Protein AF-A0A353CVA5-F1 (afdb_monomer_lite)

Structure (mmCIF, N/CA/C/O backbone):
data_AF-A0A353CVA5-F1
#
_entry.id   AF-A0A353CVA5-F1
#
loop_
_atom_site.group_PDB
_atom_site.id
_atom_site.type_symbol
_atom_site.label_atom_id
_atom_site.label_alt_id
_atom_site.label_comp_id
_atom_site.label_asym_id
_atom_site.label_entity_id
_atom_site.label_seq_id
_atom_site.pdbx_PDB_ins_code
_atom_site.Cartn_x
_atom_site.Cartn_y
_atom_site.Cartn_z
_atom_site.occupancy
_atom_site.B_iso_or_equiv
_atom_site.auth_seq_id
_atom_site.auth_comp_id
_atom_site.auth_asym_id
_atom_site.auth_atom_id
_atom_site.pdbx_PDB_model_num
ATOM 1 N N . MET A 1 1 ? 17.483 -5.464 -14.410 1.00 52.03 1 MET A N 1
ATOM 2 C CA . MET A 1 1 ? 16.074 -5.545 -13.964 1.00 52.03 1 MET A CA 1
ATOM 3 C C . MET A 1 1 ? 15.772 -4.259 -13.223 1.00 52.03 1 MET A C 1
ATOM 5 O O . MET A 1 1 ? 16.426 -4.060 -12.221 1.00 52.03 1 MET A O 1
ATOM 9 N N . PHE A 1 2 ? 14.911 -3.365 -13.721 1.00 51.94 2 PHE A N 1
ATOM 10 C CA . PHE A 1 2 ? 14.716 -2.058 -13.077 1.00 51.94 2 PHE A CA 1
ATOM 11 C C . PHE A 1 2 ? 13.642 -2.109 -11.976 1.00 51.94 2 PHE A C 1
ATOM 13 O O . PHE A 1 2 ? 12.541 -2.616 -12.212 1.00 51.94 2 PHE A O 1
ATOM 20 N N . PHE A 1 3 ? 14.006 -1.608 -10.796 1.00 51.75 3 PHE A N 1
ATOM 21 C CA . PHE A 1 3 ? 13.213 -1.484 -9.575 1.00 51.75 3 PHE A CA 1
ATOM 22 C C . PHE A 1 3 ? 12.907 -0.023 -9.307 1.00 51.75 3 PHE A C 1
ATOM 24 O O . PHE A 1 3 ? 13.814 0.785 -9.436 1.00 51.75 3 PHE A O 1
ATOM 31 N N . VAL A 1 4 ? 11.691 0.286 -8.880 1.00 55.38 4 VAL A N 1
ATOM 32 C CA . VAL A 1 4 ? 11.253 1.639 -8.513 1.00 55.38 4 VAL A CA 1
ATOM 33 C C . VAL A 1 4 ? 11.047 1.699 -7.005 1.00 55.38 4 VAL A C 1
ATOM 35 O O . VAL A 1 4 ? 10.403 0.797 -6.490 1.00 55.38 4 VAL A O 1
ATOM 38 N N . LEU A 1 5 ? 11.552 2.704 -6.291 1.00 54.72 5 LEU A N 1
ATOM 39 C CA . LEU A 1 5 ? 11.313 2.877 -4.851 1.00 54.72 5 LEU A CA 1
ATOM 40 C C . LEU A 1 5 ? 10.832 4.293 -4.540 1.00 54.72 5 LEU A C 1
ATOM 42 O O . LEU A 1 5 ? 11.466 5.251 -4.969 1.00 54.72 5 LEU A O 1
ATOM 46 N N . VAL A 1 6 ? 9.728 4.418 -3.802 1.00 54.47 6 VAL A N 1
ATOM 47 C CA . VAL A 1 6 ? 9.118 5.706 -3.418 1.00 54.47 6 VAL A CA 1
ATOM 48 C C . VAL A 1 6 ? 9.427 5.994 -1.940 1.00 54.47 6 VAL A C 1
ATOM 50 O O . VAL A 1 6 ? 9.158 5.133 -1.104 1.00 54.47 6 VAL A O 1
ATOM 53 N N . CYS A 1 7 ? 9.999 7.166 -1.618 1.00 44.09 7 CYS A N 1
ATOM 54 C CA . CYS A 1 7 ? 10.490 7.529 -0.269 1.00 44.09 7 CYS A CA 1
ATOM 55 C C . CYS A 1 7 ? 9.640 8.623 0.434 1.00 44.09 7 CYS A C 1
ATOM 57 O O . CYS A 1 7 ? 9.187 9.566 -0.217 1.00 44.09 7 CYS A O 1
ATOM 59 N N . SER A 1 8 ? 9.439 8.499 1.763 1.00 45.84 8 SER A N 1
ATOM 60 C CA . SER A 1 8 ? 8.330 9.129 2.522 1.00 45.84 8 SER A CA 1
ATOM 61 C C . SER A 1 8 ? 8.452 10.637 2.762 1.00 45.84 8 SER A C 1
ATOM 63 O O . SER A 1 8 ? 7.443 11.322 2.870 1.00 45.84 8 SER A O 1
ATOM 65 N N . PHE A 1 9 ? 9.660 11.201 2.791 1.00 35.72 9 PHE A N 1
ATOM 66 C CA . PHE A 1 9 ? 9.838 12.542 3.366 1.00 35.72 9 PHE A CA 1
ATOM 67 C C . PHE A 1 9 ? 9.739 13.721 2.386 1.00 35.72 9 PHE A C 1
ATOM 69 O O . PHE A 1 9 ? 9.815 14.869 2.810 1.00 35.72 9 PHE A O 1
ATOM 76 N N . LEU A 1 10 ? 9.578 13.482 1.079 1.00 39.03 10 LEU A N 1
ATOM 77 C CA . LEU A 1 10 ? 9.606 14.575 0.093 1.00 39.03 10 LEU A CA 1
ATOM 78 C C . LEU A 1 10 ? 8.420 14.659 -0.855 1.00 39.03 10 LEU A C 1
ATOM 80 O O . LEU A 1 10 ? 8.448 15.513 -1.735 1.00 39.03 10 LEU A O 1
ATOM 84 N N . LYS A 1 11 ? 7.401 13.800 -0.751 1.00 43.75 11 LYS A N 1
ATOM 85 C CA . LYS A 1 11 ? 6.342 13.689 -1.780 1.00 43.75 11 LYS A CA 1
ATOM 86 C C . LYS A 1 11 ? 6.879 13.394 -3.204 1.00 43.75 11 LYS A C 1
ATOM 88 O O . LYS A 1 11 ? 6.085 13.371 -4.135 1.00 43.75 11 LYS A O 1
ATOM 93 N N . SER A 1 12 ? 8.197 13.205 -3.402 1.00 44.81 12 SER A N 1
ATOM 94 C CA . SER A 1 12 ? 8.827 13.563 -4.687 1.00 44.81 12 SER A CA 1
ATOM 95 C C . SER A 1 12 ? 10.061 12.783 -5.132 1.00 44.81 12 SER A C 1
ATOM 97 O O . SER A 1 12 ? 10.624 13.177 -6.142 1.00 44.81 12 SER A O 1
ATOM 99 N N . ILE A 1 13 ? 10.524 11.729 -4.448 1.00 48.34 13 ILE A N 1
ATOM 100 C CA . ILE A 1 13 ? 11.716 10.996 -4.920 1.00 48.34 13 ILE A CA 1
ATOM 101 C C . ILE A 1 13 ? 11.381 9.549 -5.225 1.00 48.34 13 ILE A C 1
ATOM 103 O O . ILE A 1 13 ? 10.945 8.790 -4.355 1.00 48.34 13 ILE A O 1
ATOM 107 N N . ILE A 1 14 ? 11.648 9.193 -6.479 1.00 57.41 14 ILE A N 1
ATOM 108 C CA . ILE A 1 14 ? 11.511 7.848 -7.002 1.00 57.41 14 ILE A CA 1
ATOM 109 C C . ILE A 1 14 ? 12.860 7.360 -7.491 1.00 57.41 14 ILE A C 1
ATOM 111 O O . ILE A 1 14 ? 13.502 8.007 -8.320 1.00 57.41 14 ILE A O 1
ATOM 115 N N . ILE A 1 15 ? 13.270 6.208 -6.976 1.00 59.59 15 ILE A N 1
ATOM 116 C CA . ILE A 1 15 ? 14.558 5.592 -7.273 1.00 59.59 15 ILE A CA 1
ATOM 117 C C . ILE A 1 15 ? 14.363 4.458 -8.259 1.00 59.59 15 ILE A C 1
ATOM 119 O O . ILE A 1 15 ? 13.734 3.464 -7.919 1.00 59.59 15 ILE A O 1
ATOM 123 N N . PHE A 1 16 ? 14.968 4.561 -9.432 1.00 61.88 16 PHE A N 1
ATOM 124 C CA . PHE A 1 16 ? 15.019 3.494 -10.422 1.00 61.88 16 PHE A CA 1
ATOM 125 C C . PHE A 1 16 ? 16.368 2.801 -10.332 1.00 61.88 16 PHE A C 1
ATOM 127 O O . PHE A 1 16 ? 17.355 3.458 -10.595 1.00 61.88 16 PHE A O 1
ATOM 134 N N . SER A 1 17 ? 16.465 1.513 -10.009 1.00 61.91 17 SER A N 1
ATOM 135 C CA . SER A 1 17 ? 17.758 0.803 -9.962 1.00 61.91 17 SER A CA 1
ATOM 136 C C . SER A 1 17 ? 17.730 -0.518 -10.706 1.00 61.91 17 SER A C 1
ATOM 138 O O . SER A 1 17 ? 16.726 -1.218 -10.665 1.00 61.91 17 SER A O 1
ATOM 140 N N . LYS A 1 18 ? 18.855 -0.947 -11.292 1.00 64.75 18 LYS A N 1
ATOM 141 C CA . LYS A 1 18 ? 19.017 -2.333 -11.772 1.00 64.75 18 LYS A CA 1
ATOM 142 C C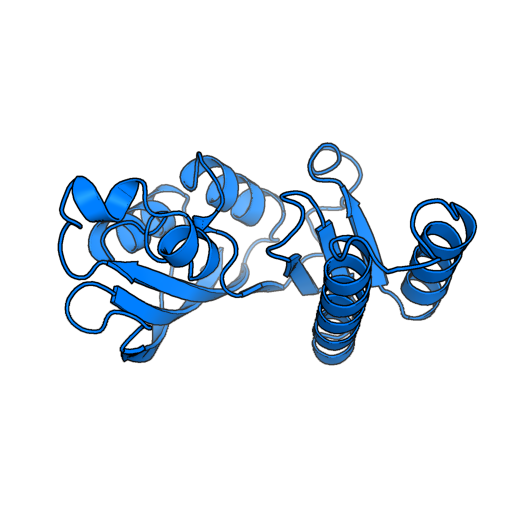 . LYS A 1 18 ? 19.076 -3.385 -10.641 1.00 64.75 18 LYS A C 1
ATOM 144 O O . LYS A 1 18 ? 18.998 -4.581 -10.936 1.00 64.75 18 LYS A O 1
ATOM 149 N N . SER A 1 19 ? 19.210 -2.958 -9.380 1.00 70.44 19 SER A N 1
ATOM 150 C CA . SER A 1 19 ? 19.320 -3.802 -8.182 1.00 70.44 19 SER A CA 1
ATOM 151 C C . SER A 1 19 ? 18.444 -3.273 -7.042 1.00 70.44 19 SER A C 1
ATOM 153 O O . SER A 1 19 ? 18.613 -2.141 -6.597 1.00 70.44 19 SER A O 1
ATOM 155 N N . ALA A 1 20 ? 17.551 -4.109 -6.502 1.00 64.44 20 ALA A N 1
ATOM 156 C CA . ALA A 1 20 ? 16.707 -3.738 -5.361 1.00 64.44 20 ALA A CA 1
ATOM 157 C C . ALA A 1 20 ? 17.526 -3.358 -4.123 1.00 64.44 20 ALA A C 1
ATOM 159 O O . ALA A 1 20 ? 17.180 -2.411 -3.425 1.00 64.44 20 ALA A O 1
ATOM 160 N N . LYS A 1 21 ? 18.634 -4.073 -3.870 1.00 67.12 21 LYS A N 1
ATOM 161 C CA . LYS A 1 21 ? 19.520 -3.803 -2.728 1.00 67.12 21 LYS A CA 1
ATOM 162 C C . LYS A 1 21 ? 20.111 -2.396 -2.811 1.00 67.12 21 LYS A C 1
ATOM 164 O O . LYS A 1 21 ? 20.123 -1.685 -1.813 1.00 67.12 21 LYS A O 1
ATOM 169 N N . LEU A 1 22 ? 20.538 -1.986 -4.009 1.00 67.06 22 LEU A N 1
ATOM 170 C CA . LEU A 1 22 ? 21.025 -0.629 -4.244 1.00 67.06 22 LEU A CA 1
ATOM 171 C C . LEU A 1 22 ? 19.883 0.379 -4.103 1.00 67.06 22 LEU A C 1
ATOM 173 O O . LEU A 1 22 ? 20.044 1.330 -3.354 1.00 67.06 22 LEU A O 1
ATOM 177 N N . ALA A 1 23 ? 18.714 0.152 -4.716 1.00 65.19 23 ALA A N 1
ATOM 178 C CA . ALA A 1 23 ? 17.570 1.062 -4.570 1.00 65.19 23 ALA A CA 1
ATOM 179 C C . ALA A 1 23 ? 17.218 1.341 -3.098 1.00 65.19 23 ALA A C 1
ATOM 181 O O . ALA A 1 23 ? 17.040 2.497 -2.722 1.00 65.19 23 ALA A O 1
ATOM 182 N N . ILE A 1 24 ? 17.169 0.297 -2.264 1.00 66.25 24 ILE A N 1
ATOM 183 C CA . ILE A 1 24 ? 16.869 0.406 -0.831 1.00 66.25 24 ILE A CA 1
ATOM 184 C C . ILE A 1 24 ? 17.967 1.174 -0.096 1.00 66.25 24 ILE A C 1
ATOM 186 O O . ILE A 1 24 ? 17.660 2.125 0.617 1.00 66.25 24 ILE A O 1
ATOM 190 N N . LEU A 1 25 ? 19.237 0.804 -0.294 1.00 68.25 25 LEU A N 1
ATOM 191 C CA . LEU A 1 25 ? 20.370 1.488 0.334 1.00 68.25 25 LEU A CA 1
ATOM 192 C C . LEU A 1 25 ? 20.361 2.984 0.001 1.00 68.25 25 LEU A C 1
ATOM 194 O O . LEU A 1 25 ? 20.462 3.824 0.887 1.00 68.25 25 LEU A O 1
ATOM 198 N N . TYR A 1 26 ? 20.169 3.313 -1.272 1.00 65.56 26 TYR A N 1
ATOM 199 C CA . TYR A 1 26 ? 20.115 4.683 -1.758 1.00 65.56 26 TYR A CA 1
ATOM 200 C C . TYR A 1 26 ? 18.874 5.444 -1.251 1.00 65.56 26 TYR A C 1
ATOM 202 O O . TYR A 1 26 ? 18.986 6.630 -0.952 1.00 65.56 26 TYR A O 1
ATOM 210 N N . SER A 1 27 ? 17.727 4.779 -1.054 1.00 64.31 27 SER A N 1
ATOM 211 C CA . SER A 1 27 ? 16.567 5.359 -0.347 1.00 64.31 27 SER A CA 1
ATOM 212 C C . SER A 1 27 ? 16.863 5.682 1.105 1.00 64.31 27 SER A C 1
ATOM 214 O O . SER A 1 27 ? 16.516 6.765 1.562 1.00 64.31 27 SER A O 1
ATOM 216 N N . ILE A 1 28 ? 17.523 4.772 1.823 1.00 65.81 28 ILE A N 1
ATOM 217 C CA . ILE A 1 28 ? 17.899 4.980 3.224 1.00 65.81 28 ILE A CA 1
ATOM 218 C C . ILE A 1 28 ? 18.909 6.121 3.332 1.00 65.81 28 ILE A C 1
ATOM 220 O O . ILE A 1 28 ? 18.764 6.978 4.196 1.00 65.81 28 ILE A O 1
ATOM 224 N N . ILE A 1 29 ? 19.899 6.180 2.437 1.00 66.31 29 ILE A N 1
ATOM 225 C CA . ILE A 1 29 ? 20.884 7.266 2.407 1.00 66.31 29 ILE A CA 1
ATOM 226 C C . ILE A 1 29 ? 20.203 8.613 2.141 1.00 66.31 29 ILE A C 1
ATOM 228 O O . ILE A 1 29 ? 20.510 9.589 2.822 1.00 66.31 29 ILE A O 1
ATOM 232 N N . ILE A 1 30 ? 19.255 8.674 1.199 1.00 61.78 30 ILE A N 1
ATOM 233 C CA . ILE A 1 30 ? 18.467 9.888 0.960 1.00 61.78 30 ILE A CA 1
ATOM 234 C C . ILE A 1 30 ? 17.629 10.249 2.180 1.00 61.78 30 ILE A C 1
ATOM 236 O O . ILE A 1 30 ? 17.608 11.412 2.569 1.00 61.78 30 ILE A O 1
ATOM 240 N N . TRP A 1 31 ? 16.961 9.278 2.797 1.00 60.75 31 TRP A N 1
ATOM 241 C CA . TRP A 1 31 ? 16.183 9.513 4.005 1.00 60.75 31 TRP A CA 1
ATOM 242 C C . TRP A 1 31 ? 17.063 10.074 5.126 1.00 60.75 31 TRP A C 1
ATOM 244 O O . TRP A 1 31 ? 16.753 11.141 5.640 1.00 60.75 31 TRP A O 1
ATOM 254 N N . LEU A 1 32 ? 18.206 9.447 5.421 1.00 59.09 32 LEU A N 1
ATOM 255 C CA . LEU A 1 32 ? 19.181 9.939 6.400 1.00 59.09 32 LEU A CA 1
ATOM 256 C C . LEU A 1 32 ? 19.652 11.355 6.056 1.00 59.09 32 LEU A C 1
ATOM 258 O O . LEU A 1 32 ? 19.625 12.236 6.910 1.00 59.09 32 LEU A O 1
ATOM 262 N N . TYR A 1 33 ? 20.016 11.609 4.799 1.00 60.19 33 TYR A N 1
ATOM 263 C CA . TYR A 1 33 ? 20.435 12.933 4.346 1.00 60.19 33 TYR A CA 1
ATOM 264 C C . TYR A 1 33 ? 19.338 13.990 4.558 1.00 60.19 33 TYR A C 1
ATOM 266 O O . TYR A 1 33 ? 19.599 15.073 5.081 1.00 60.19 33 TYR A O 1
ATOM 274 N N . LEU A 1 34 ? 18.090 13.685 4.212 1.00 52.78 34 LEU A N 1
ATOM 275 C CA . LEU A 1 34 ? 16.972 14.620 4.341 1.00 52.78 34 LEU A CA 1
ATOM 276 C C . LEU A 1 34 ? 16.536 14.825 5.791 1.00 52.78 34 LEU A C 1
ATOM 278 O O . LEU A 1 34 ? 16.277 15.963 6.179 1.00 52.78 34 LEU A O 1
ATOM 282 N N . VAL A 1 35 ? 16.524 13.765 6.601 1.00 48.75 35 VAL A N 1
ATOM 283 C CA . VAL A 1 35 ? 16.301 13.841 8.051 1.00 48.75 35 VAL A CA 1
ATOM 284 C C . VAL A 1 35 ? 17.362 14.733 8.687 1.00 48.75 35 VAL A C 1
ATOM 286 O O . VAL A 1 35 ? 17.022 15.626 9.461 1.00 48.75 35 VAL A O 1
ATOM 289 N N . THR A 1 36 ? 18.632 14.591 8.287 1.00 51.38 36 THR A N 1
ATOM 290 C CA . THR A 1 36 ? 19.680 15.505 8.757 1.00 51.38 36 THR A CA 1
ATOM 291 C C . THR A 1 36 ? 19.461 16.935 8.268 1.00 51.38 36 THR A C 1
ATOM 293 O O . THR A 1 36 ? 19.740 17.858 9.013 1.00 51.38 36 THR A O 1
ATOM 296 N N . LYS A 1 37 ? 18.885 17.169 7.082 1.00 46.06 37 LYS A N 1
ATOM 297 C CA . LYS A 1 37 ? 18.584 18.525 6.582 1.00 46.06 37 LYS A CA 1
ATOM 298 C C . LYS A 1 37 ? 17.390 19.193 7.289 1.00 46.06 37 LYS A C 1
ATOM 300 O O . LYS A 1 37 ? 17.337 20.423 7.349 1.00 46.06 37 LYS A O 1
ATOM 305 N N . SER A 1 38 ? 16.448 18.402 7.810 1.00 39.25 38 SER A N 1
ATOM 306 C CA . SER A 1 38 ? 15.271 18.876 8.554 1.00 39.25 38 SER A CA 1
ATOM 307 C C . SER A 1 38 ? 15.602 19.338 9.977 1.00 39.25 38 SER A C 1
ATOM 309 O O . SER A 1 38 ? 14.805 20.059 10.575 1.00 39.25 38 SER A O 1
ATOM 311 N N . SER A 1 39 ? 16.763 18.968 10.531 1.00 40.19 39 SER A N 1
ATOM 312 C CA . SER A 1 39 ? 17.201 19.493 11.822 1.00 40.19 39 SER A CA 1
ATOM 313 C C . SER A 1 39 ? 17.746 20.918 11.664 1.00 40.19 39 SER A C 1
ATOM 315 O O . SER A 1 39 ? 18.501 21.244 10.742 1.00 40.19 39 SER A O 1
ATOM 317 N N . ASN A 1 40 ? 17.366 21.814 12.578 1.00 47.56 40 ASN A N 1
ATOM 318 C CA . ASN A 1 40 ? 17.823 23.208 12.559 1.00 47.56 40 ASN A CA 1
ATOM 319 C C . ASN A 1 40 ? 19.322 23.381 12.855 1.00 47.56 40 ASN A C 1
ATOM 321 O O . ASN A 1 40 ? 19.830 24.493 12.762 1.00 47.56 40 ASN A O 1
ATOM 325 N N . THR A 1 41 ? 20.033 22.291 13.136 1.00 43.56 41 THR A N 1
ATOM 326 C CA . THR A 1 41 ? 21.452 22.257 13.503 1.00 43.56 41 THR A CA 1
ATOM 327 C C . THR A 1 41 ? 22.371 21.743 12.389 1.00 43.56 41 THR A C 1
ATOM 329 O O . THR A 1 41 ? 23.577 21.637 12.600 1.00 43.56 41 THR A O 1
ATOM 332 N N . CYS A 1 42 ? 21.854 21.419 11.196 1.00 37.66 42 CYS A N 1
ATOM 333 C CA . CYS A 1 42 ? 22.676 20.816 10.146 1.00 37.66 42 CYS A CA 1
ATOM 334 C C . CYS A 1 42 ? 23.406 21.858 9.269 1.00 37.66 42 CYS A C 1
ATOM 336 O O . CYS A 1 42 ? 22.751 22.645 8.577 1.00 37.66 42 CYS A O 1
ATOM 338 N N . PRO A 1 43 ? 24.753 21.827 9.192 1.00 42.22 43 PRO A N 1
ATOM 339 C CA . PRO A 1 43 ? 25.549 22.797 8.430 1.00 42.22 43 PRO A CA 1
ATOM 340 C C . PRO A 1 43 ? 25.446 22.630 6.899 1.00 42.22 43 PRO A C 1
ATOM 342 O O . PRO A 1 43 ? 26.054 23.386 6.146 1.00 42.22 43 PRO A O 1
ATOM 345 N N . PHE A 1 44 ? 24.671 21.656 6.407 1.00 43.09 44 PHE A N 1
ATOM 346 C CA . PHE A 1 44 ? 24.568 21.300 4.985 1.00 43.09 44 PHE A CA 1
ATOM 347 C C . PHE A 1 44 ? 23.330 21.867 4.266 1.00 43.09 44 PHE A C 1
ATOM 349 O O . PHE A 1 44 ? 23.022 21.447 3.147 1.00 43.09 44 PHE A O 1
ATOM 356 N N . LYS A 1 45 ? 22.610 22.827 4.869 1.00 39.38 45 LYS A N 1
ATOM 357 C CA . LYS A 1 45 ? 21.298 23.297 4.380 1.00 39.38 45 LYS A CA 1
ATOM 358 C C . LYS A 1 45 ? 21.271 23.840 2.935 1.00 39.38 45 LYS A C 1
ATOM 360 O O . LYS A 1 45 ? 20.191 23.843 2.347 1.00 39.38 45 LYS A O 1
ATOM 365 N N . THR A 1 46 ? 22.393 24.201 2.302 1.00 41.59 46 THR A N 1
ATOM 366 C CA . THR A 1 46 ? 22.375 24.906 0.997 1.00 41.59 46 THR A CA 1
ATOM 367 C C . THR A 1 46 ? 23.481 24.541 -0.011 1.00 41.59 46 THR A C 1
ATOM 369 O O . THR A 1 46 ? 23.873 25.387 -0.809 1.00 41.59 46 THR A O 1
ATOM 372 N N . ARG A 1 47 ? 23.989 23.297 -0.068 1.00 40.44 47 ARG A N 1
ATOM 373 C CA . ARG A 1 47 ? 24.969 22.924 -1.120 1.00 40.44 47 ARG A CA 1
ATOM 374 C C . ARG A 1 47 ? 24.343 22.166 -2.311 1.00 40.44 47 ARG A C 1
ATOM 376 O O . ARG A 1 47 ? 24.091 20.967 -2.180 1.00 40.44 47 ARG A O 1
ATOM 383 N N . PRO A 1 48 ? 24.157 22.799 -3.494 1.00 47.75 48 PRO A N 1
ATOM 384 C CA . PRO A 1 48 ? 23.675 22.125 -4.713 1.00 47.75 48 PRO A CA 1
ATOM 385 C C . PRO A 1 48 ? 24.609 21.002 -5.201 1.00 47.75 48 PRO A C 1
ATOM 387 O O . PRO A 1 48 ? 24.181 20.093 -5.910 1.00 47.75 48 PRO A O 1
ATOM 390 N N . THR A 1 49 ? 25.870 21.004 -4.762 1.00 46.75 49 THR A N 1
ATOM 391 C CA . THR A 1 49 ? 26.880 19.994 -5.106 1.00 46.75 49 THR A CA 1
ATOM 392 C C . THR A 1 49 ? 26.571 18.597 -4.566 1.00 46.75 49 THR A C 1
ATOM 394 O O . THR A 1 49 ? 26.930 17.614 -5.206 1.00 46.75 49 THR A O 1
ATOM 397 N N . PHE A 1 50 ? 25.860 18.471 -3.441 1.00 49.47 50 PHE A N 1
ATOM 398 C CA . PHE A 1 50 ? 25.541 17.160 -2.856 1.00 49.47 50 PHE A CA 1
ATOM 399 C C . PHE A 1 50 ? 24.453 16.424 -3.653 1.00 49.47 50 PHE A C 1
ATOM 401 O O . PHE A 1 50 ? 24.534 15.217 -3.862 1.00 49.47 50 PHE A O 1
ATOM 408 N N . HIS A 1 51 ? 23.468 17.165 -4.170 1.00 51.78 51 HIS A N 1
ATOM 409 C CA . HIS A 1 51 ? 22.410 16.617 -5.022 1.00 51.78 51 HIS A CA 1
ATOM 410 C C . HIS A 1 51 ? 22.962 16.157 -6.380 1.00 51.78 51 HIS A C 1
ATOM 412 O O . HIS A 1 51 ? 22.564 15.111 -6.890 1.00 51.78 51 HIS A O 1
ATOM 418 N N . LEU A 1 52 ? 23.913 16.913 -6.941 1.00 56.62 52 LEU A N 1
ATOM 419 C CA . LEU A 1 52 ? 24.650 16.543 -8.152 1.00 56.62 52 LEU A CA 1
ATOM 420 C C . LEU A 1 52 ? 25.535 15.314 -7.923 1.00 56.62 52 LEU A C 1
ATOM 422 O O . LEU A 1 52 ? 25.513 14.402 -8.743 1.00 56.62 52 LEU A O 1
ATOM 426 N N . LEU A 1 53 ? 26.243 15.243 -6.792 1.00 57.34 53 LEU A N 1
ATOM 427 C CA . LEU A 1 53 ? 27.063 14.087 -6.434 1.00 57.34 53 LEU A CA 1
ATOM 428 C C . LEU A 1 53 ? 26.213 12.819 -6.278 1.00 57.34 53 LEU A C 1
ATOM 430 O O . LEU A 1 53 ? 26.570 11.783 -6.825 1.00 57.34 53 LEU A O 1
ATOM 434 N N . PHE A 1 54 ? 25.063 12.889 -5.604 1.00 59.22 54 PHE A N 1
ATOM 435 C CA . PHE A 1 54 ? 24.154 11.745 -5.478 1.00 59.22 54 PHE A CA 1
ATOM 436 C C . PHE A 1 54 ? 23.495 11.345 -6.792 1.00 59.22 54 PHE A C 1
ATOM 438 O O . PHE A 1 54 ? 23.340 10.154 -7.066 1.00 59.22 54 PHE A O 1
ATOM 445 N N . HIS A 1 55 ? 23.129 12.323 -7.616 1.00 61.72 55 HIS A N 1
ATOM 446 C CA . HIS A 1 55 ? 22.629 12.049 -8.953 1.00 61.72 55 HIS A CA 1
ATOM 447 C C . HIS A 1 55 ? 23.696 11.325 -9.782 1.00 61.72 55 HIS A C 1
ATOM 449 O O . HIS A 1 55 ? 23.406 10.300 -10.394 1.00 61.72 55 HIS A O 1
ATOM 455 N N . HIS A 1 56 ? 24.946 11.788 -9.720 1.00 60.94 56 HIS A N 1
ATOM 456 C CA . HIS A 1 56 ? 26.053 11.222 -10.478 1.00 60.94 56 HIS A CA 1
ATOM 457 C C . HIS A 1 56 ? 26.486 9.840 -9.960 1.00 60.94 56 HIS A C 1
ATOM 459 O O . HIS A 1 56 ? 26.604 8.907 -10.751 1.00 60.94 56 HIS A O 1
ATOM 465 N N . LEU A 1 57 ? 26.642 9.672 -8.642 1.00 62.78 57 LEU A N 1
ATOM 466 C CA . LEU A 1 57 ? 26.934 8.386 -7.996 1.00 62.78 57 LEU A CA 1
ATOM 467 C C . LEU A 1 57 ? 25.800 7.381 -8.201 1.00 62.78 57 LEU A C 1
ATOM 469 O O . LEU A 1 57 ? 26.054 6.203 -8.437 1.00 62.78 57 LEU A O 1
ATOM 473 N N . GLY A 1 58 ? 24.552 7.850 -8.143 1.00 63.69 58 GLY A N 1
ATOM 474 C CA . GLY A 1 58 ? 23.391 7.045 -8.482 1.00 63.69 58 GLY A CA 1
ATOM 475 C C . GLY A 1 58 ? 23.478 6.552 -9.922 1.00 63.69 58 GLY A C 1
ATOM 476 O O . GLY A 1 58 ? 23.435 5.346 -10.143 1.00 63.69 58 GLY A O 1
ATOM 477 N N . GLN A 1 59 ? 23.695 7.444 -10.893 1.00 64.69 59 GLN A N 1
ATOM 478 C CA . GLN A 1 59 ? 23.804 7.059 -12.304 1.00 64.69 59 GLN A CA 1
ATOM 479 C C . GLN A 1 59 ? 24.915 6.027 -12.544 1.00 64.69 59 GLN A C 1
ATOM 481 O O . GLN A 1 59 ? 24.684 5.046 -13.252 1.00 64.69 59 GLN A O 1
ATOM 486 N N . LEU A 1 60 ? 26.076 6.189 -11.897 1.00 62.53 60 LEU A N 1
ATOM 487 C CA . LEU A 1 60 ? 27.179 5.220 -11.947 1.00 62.53 60 LEU A CA 1
ATOM 488 C C . LEU A 1 60 ? 26.784 3.851 -11.366 1.00 62.53 60 LEU A C 1
ATOM 490 O O . LEU A 1 60 ? 27.174 2.815 -11.899 1.00 62.53 60 LEU A O 1
ATOM 494 N N . ALA A 1 61 ? 25.948 3.830 -10.327 1.00 61.53 61 ALA A N 1
ATOM 495 C CA . ALA A 1 61 ? 25.381 2.613 -9.742 1.00 61.53 61 ALA A CA 1
ATOM 496 C C . ALA A 1 61 ? 24.165 2.056 -10.521 1.00 61.53 61 ALA A C 1
ATOM 498 O O . ALA A 1 61 ? 23.502 1.118 -10.064 1.00 61.53 61 ALA A O 1
ATOM 499 N N . GLY A 1 62 ? 23.834 2.626 -11.687 1.00 64.38 62 GLY A N 1
ATOM 500 C CA . GLY A 1 62 ? 22.637 2.274 -12.453 1.00 64.38 62 GLY A CA 1
ATOM 501 C C . GLY A 1 62 ? 21.339 2.644 -11.732 1.00 64.38 62 GLY A C 1
ATOM 502 O O . GLY A 1 62 ? 20.335 1.941 -11.888 1.00 64.38 62 GLY A O 1
ATOM 503 N N . VAL A 1 63 ? 21.399 3.696 -10.912 1.00 62.97 63 VAL A N 1
ATOM 504 C CA . VAL A 1 63 ? 20.310 4.306 -10.155 1.00 62.97 63 VAL A CA 1
ATOM 505 C C . VAL A 1 63 ? 19.935 5.660 -10.774 1.00 62.97 63 VAL A C 1
ATOM 507 O O . VAL A 1 63 ? 20.769 6.553 -10.881 1.00 62.97 63 VAL A O 1
ATOM 510 N N . SER A 1 64 ? 18.680 5.848 -11.163 1.00 63.78 64 SER A N 1
ATOM 511 C CA . SER A 1 64 ? 18.164 7.126 -11.668 1.00 63.78 64 SER A CA 1
ATOM 512 C C . SER A 1 64 ? 17.094 7.676 -10.738 1.00 63.78 64 SER A C 1
ATOM 514 O O . SER A 1 64 ? 16.339 6.918 -10.131 1.00 63.78 64 SER A O 1
ATOM 516 N N . TRP A 1 65 ? 17.034 9.000 -10.633 1.00 62.19 65 TRP A N 1
ATOM 517 C CA . TRP A 1 65 ? 16.191 9.707 -9.675 1.00 62.19 65 TRP A CA 1
ATOM 518 C C . TRP A 1 65 ? 15.246 10.637 -10.418 1.00 62.19 65 TRP A C 1
ATOM 520 O O . TRP A 1 65 ? 15.697 11.405 -11.266 1.00 62.19 65 TRP A O 1
ATOM 530 N N . PHE A 1 66 ? 13.963 10.605 -10.075 1.00 59.91 66 PHE A N 1
ATOM 531 C CA . PHE A 1 66 ? 12.971 11.504 -10.662 1.00 59.91 66 PHE A CA 1
ATOM 532 C C . PHE A 1 66 ? 12.203 12.245 -9.569 1.00 59.91 66 PHE A C 1
ATOM 534 O O . PHE A 1 66 ? 11.858 11.658 -8.541 1.00 59.91 66 PHE A O 1
ATOM 541 N N . GLY A 1 67 ? 11.972 13.538 -9.819 1.00 52.62 67 GLY A N 1
ATOM 542 C CA . GLY A 1 67 ? 11.078 14.397 -9.042 1.00 52.62 67 GLY A CA 1
ATOM 543 C C . GLY A 1 67 ? 9.604 14.035 -9.267 1.00 52.62 67 GLY A C 1
ATOM 544 O O . GLY A 1 67 ? 9.263 13.536 -10.339 1.00 52.62 67 GLY A O 1
ATOM 545 N N . SER A 1 68 ? 8.723 14.341 -8.307 1.00 49.75 68 SER A N 1
ATOM 546 C CA . SER A 1 68 ? 7.258 14.137 -8.399 1.00 49.75 68 SER A CA 1
ATOM 547 C C . SER A 1 68 ? 6.631 14.737 -9.655 1.00 49.75 68 SER A C 1
ATOM 549 O O . SER A 1 68 ? 5.730 14.137 -10.232 1.00 49.75 68 SER A O 1
ATOM 551 N N . GLU A 1 69 ? 7.118 15.895 -10.097 1.00 45.25 69 GLU A N 1
ATOM 552 C CA . GLU A 1 69 ? 6.591 16.612 -11.266 1.00 45.25 69 GLU A CA 1
ATOM 553 C C . GLU A 1 69 ? 7.059 16.021 -12.602 1.00 45.25 69 GLU A C 1
ATOM 555 O O . GLU A 1 69 ? 6.495 16.319 -13.649 1.00 45.25 69 GLU A O 1
ATOM 560 N N . ARG A 1 70 ? 8.072 15.145 -12.579 1.00 49.72 70 ARG A N 1
ATOM 561 C CA . ARG A 1 70 ? 8.695 14.560 -13.774 1.00 49.72 70 ARG A CA 1
ATOM 562 C C . ARG A 1 70 ? 8.311 13.098 -14.001 1.00 49.72 70 ARG A C 1
ATOM 564 O O . ARG A 1 70 ? 9.008 12.365 -14.694 1.00 49.72 70 ARG A O 1
ATOM 571 N N . PHE A 1 71 ? 7.190 12.673 -13.424 1.00 50.03 71 PHE A N 1
ATOM 572 C CA . PHE A 1 71 ? 6.634 11.333 -13.621 1.00 50.03 71 PHE A CA 1
ATOM 573 C C . PHE A 1 71 ? 6.233 11.053 -15.080 1.00 50.03 71 PHE A C 1
ATOM 575 O O . PHE A 1 71 ? 6.042 9.892 -15.439 1.00 50.03 71 PHE A O 1
ATOM 582 N N . SER A 1 72 ? 6.059 12.090 -15.904 1.00 49.22 72 SER A N 1
ATOM 583 C CA . SER A 1 72 ? 5.221 11.997 -17.099 1.00 49.22 72 SER A CA 1
ATOM 584 C C . SER A 1 72 ? 5.900 11.361 -18.317 1.00 49.22 72 SER A C 1
ATOM 586 O O . SER A 1 72 ? 5.385 10.343 -18.778 1.00 49.22 72 SER A O 1
ATOM 588 N N . ASP A 1 73 ? 7.051 11.840 -18.809 1.00 52.81 73 ASP A N 1
ATOM 589 C CA . ASP A 1 73 ? 7.322 11.640 -20.252 1.00 52.81 73 ASP A CA 1
ATOM 590 C C . ASP A 1 73 ? 8.629 10.904 -20.622 1.00 52.81 73 ASP A C 1
ATOM 592 O O . ASP A 1 73 ? 8.672 10.235 -21.652 1.00 52.81 73 ASP A O 1
ATOM 596 N N . ASP A 1 74 ? 9.665 10.910 -19.772 1.00 53.69 74 ASP A N 1
ATOM 597 C CA . ASP A 1 74 ? 11.000 10.387 -20.152 1.00 53.69 74 ASP A CA 1
ATOM 598 C C . ASP A 1 74 ? 11.242 8.905 -19.802 1.00 53.69 74 ASP A C 1
ATOM 600 O O . ASP A 1 74 ? 12.293 8.328 -20.098 1.00 53.69 74 ASP A O 1
ATOM 604 N N . ILE A 1 75 ? 10.294 8.258 -19.123 1.00 60.28 75 ILE A N 1
ATOM 605 C CA . ILE A 1 75 ? 10.460 6.878 -18.661 1.00 60.28 75 ILE A CA 1
ATOM 606 C C . ILE A 1 75 ? 9.956 5.923 -19.740 1.00 60.28 75 ILE A C 1
ATOM 608 O O . ILE A 1 75 ? 8.757 5.827 -19.987 1.00 60.28 75 ILE A O 1
ATOM 612 N N . HIS A 1 76 ? 10.854 5.127 -20.327 1.00 61.81 76 HIS A N 1
ATOM 613 C CA . HIS A 1 76 ? 10.461 4.012 -21.192 1.00 61.81 76 HIS A CA 1
ATOM 614 C C . HIS A 1 76 ? 9.666 2.959 -20.390 1.00 61.81 76 HIS A C 1
ATOM 616 O O . HIS A 1 76 ? 10.234 2.043 -19.787 1.00 61.81 76 HIS A O 1
ATOM 622 N N . ILE A 1 77 ? 8.333 3.087 -20.421 1.00 58.97 77 ILE A N 1
ATOM 623 C CA . ILE A 1 77 ? 7.305 2.294 -19.711 1.00 58.97 77 ILE A CA 1
ATOM 624 C C . ILE A 1 77 ? 7.523 0.768 -19.824 1.00 58.97 77 ILE A C 1
ATOM 626 O O . ILE A 1 77 ? 7.140 -0.005 -18.948 1.00 58.97 77 ILE A O 1
ATOM 630 N N . LEU A 1 78 ? 8.207 0.299 -20.870 1.00 62.47 78 LEU A N 1
ATOM 631 C CA . LEU A 1 78 ? 8.463 -1.125 -21.111 1.00 62.47 78 LEU A CA 1
ATOM 632 C C . LEU A 1 78 ? 9.557 -1.746 -20.217 1.00 62.47 78 LEU A C 1
ATOM 634 O O . LEU A 1 78 ? 9.681 -2.975 -20.163 1.00 62.47 78 LEU A O 1
ATOM 638 N N . LEU A 1 79 ? 10.354 -0.947 -19.498 1.00 71.75 79 LEU A N 1
ATOM 639 C CA . LEU A 1 79 ? 11.525 -1.452 -18.763 1.00 71.75 79 LEU A CA 1
ATOM 640 C C . LEU A 1 79 ? 11.265 -1.779 -17.287 1.00 71.75 79 LEU A C 1
ATOM 642 O O . LEU A 1 79 ? 12.027 -2.551 -16.686 1.00 71.75 79 LEU A O 1
ATOM 646 N N . ILE A 1 80 ? 10.204 -1.233 -16.693 1.00 78.62 80 ILE A N 1
ATOM 647 C CA . ILE A 1 80 ? 9.980 -1.340 -15.249 1.00 78.62 80 ILE A CA 1
ATOM 648 C C . ILE A 1 80 ? 9.298 -2.662 -14.929 1.00 78.62 80 ILE A C 1
ATOM 650 O O . ILE A 1 80 ? 8.139 -2.890 -15.270 1.00 78.62 80 ILE A O 1
ATOM 654 N N . LYS A 1 81 ? 10.035 -3.550 -14.254 1.00 82.94 81 LYS A N 1
ATOM 655 C CA . LYS A 1 81 ? 9.533 -4.878 -13.877 1.00 82.94 81 LYS A CA 1
ATOM 656 C C . LYS A 1 81 ? 8.914 -4.887 -12.488 1.00 82.94 81 LYS A C 1
ATOM 658 O O . LYS A 1 81 ? 8.002 -5.675 -12.254 1.00 82.94 81 LYS A O 1
ATOM 663 N N . VAL A 1 82 ? 9.450 -4.080 -11.574 1.00 84.88 82 VAL A N 1
ATOM 664 C CA . VAL A 1 82 ? 9.047 -4.082 -10.170 1.00 84.88 82 VAL A CA 1
ATOM 665 C C . VAL A 1 82 ? 8.990 -2.656 -9.638 1.00 84.88 82 VAL A C 1
ATOM 667 O O . VAL A 1 82 ? 9.937 -1.892 -9.813 1.00 84.88 82 VAL A O 1
ATOM 670 N N . VAL A 1 83 ? 7.908 -2.324 -8.944 1.00 83.9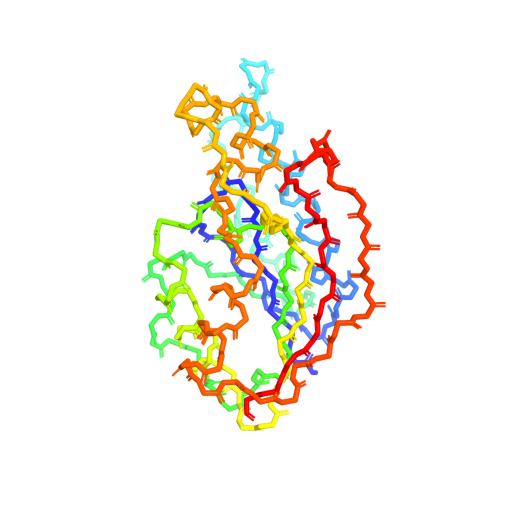4 83 VAL A N 1
ATOM 671 C CA . VAL A 1 83 ? 7.794 -1.136 -8.098 1.00 83.94 83 VAL A CA 1
ATOM 672 C C . VAL A 1 83 ? 7.719 -1.596 -6.649 1.00 83.94 83 VAL A C 1
ATOM 674 O O . VAL A 1 83 ? 7.012 -2.546 -6.331 1.00 83.94 83 VAL A O 1
ATOM 677 N N . ILE A 1 84 ? 8.473 -0.938 -5.783 1.00 82.94 84 ILE A N 1
ATOM 678 C CA . ILE A 1 84 ? 8.555 -1.176 -4.351 1.00 82.94 84 ILE A CA 1
ATOM 679 C C . ILE A 1 84 ? 8.159 0.119 -3.635 1.00 82.94 84 ILE A C 1
ATOM 681 O O . ILE A 1 84 ? 8.528 1.213 -4.057 1.00 82.94 84 ILE A O 1
ATOM 685 N N . SE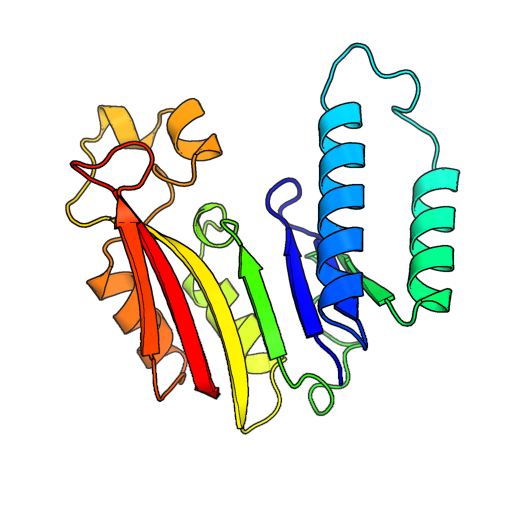R A 1 85 ? 7.402 0.026 -2.550 1.00 81.44 85 SER A N 1
ATOM 686 C CA . SER A 1 85 ? 7.080 1.184 -1.713 1.00 81.44 85 SER A CA 1
ATOM 687 C C . SER A 1 85 ? 7.062 0.802 -0.237 1.00 81.44 85 SER A C 1
ATOM 689 O O . SER A 1 85 ? 6.699 -0.325 0.106 1.00 81.44 85 SER A O 1
ATOM 691 N N . ASN A 1 86 ? 7.479 1.721 0.633 1.00 81.25 86 ASN A N 1
ATOM 692 C CA . ASN A 1 86 ? 7.501 1.509 2.078 1.00 81.25 86 ASN A CA 1
ATOM 693 C C . ASN A 1 86 ? 6.944 2.738 2.811 1.00 81.25 86 ASN A C 1
ATOM 695 O O . ASN A 1 86 ? 7.631 3.751 2.890 1.00 81.25 86 ASN A O 1
ATOM 699 N N . CYS A 1 87 ? 5.721 2.631 3.336 1.00 74.38 87 CYS A N 1
ATOM 700 C CA . CYS A 1 87 ? 5.083 3.612 4.221 1.00 74.38 87 CYS A CA 1
ATOM 701 C C . CYS A 1 87 ? 5.055 5.048 3.666 1.00 74.38 87 CYS A C 1
ATOM 703 O O . CYS A 1 87 ? 5.351 6.007 4.370 1.00 74.38 87 CYS A O 1
ATOM 705 N N . VAL A 1 88 ? 4.746 5.221 2.376 1.00 72.25 88 VAL A N 1
ATOM 706 C CA . VAL A 1 88 ? 4.693 6.564 1.750 1.00 72.25 88 VAL A CA 1
ATOM 707 C C . VAL A 1 88 ? 3.375 6.854 1.049 1.00 72.25 88 VAL A C 1
ATOM 709 O O . VAL A 1 88 ? 3.048 8.017 0.828 1.00 72.25 88 VAL A O 1
ATOM 712 N N . ILE A 1 89 ? 2.618 5.819 0.671 1.00 82.12 89 ILE A N 1
ATOM 713 C CA . ILE A 1 89 ? 1.376 5.995 -0.090 1.00 82.12 89 ILE A CA 1
ATOM 714 C C . ILE A 1 89 ? 0.316 6.648 0.806 1.00 82.12 89 ILE A C 1
ATOM 716 O O . ILE A 1 89 ? -0.475 7.456 0.326 1.00 82.12 89 ILE A O 1
ATOM 720 N N . ASN A 1 90 ? 0.349 6.400 2.118 1.00 82.88 90 ASN A N 1
ATOM 721 C CA . ASN A 1 90 ? -0.526 7.072 3.081 1.00 82.88 90 ASN A CA 1
ATOM 722 C C . ASN A 1 90 ? -0.331 8.584 3.178 1.00 82.88 90 ASN A C 1
ATOM 724 O O . ASN A 1 90 ? -1.287 9.284 3.497 1.00 82.88 90 ASN A O 1
ATOM 728 N N . LEU A 1 91 ? 0.851 9.093 2.830 1.00 77.06 91 LEU A N 1
ATOM 729 C CA . LEU A 1 91 ? 1.128 10.530 2.795 1.00 77.06 91 LEU A CA 1
ATOM 730 C C . LEU A 1 91 ? 0.594 11.200 1.520 1.00 77.06 91 LEU A C 1
ATOM 732 O O . LEU A 1 91 ? 0.585 12.428 1.418 1.00 77.06 91 LEU A O 1
ATOM 736 N N . ALA A 1 92 ? 0.168 10.411 0.529 1.00 77.62 92 ALA A N 1
ATOM 737 C CA . ALA A 1 92 ? -0.433 10.942 -0.679 1.00 77.62 92 ALA A CA 1
ATOM 738 C C . ALA A 1 92 ? -1.899 11.344 -0.425 1.00 77.62 92 ALA A C 1
ATOM 740 O O . ALA A 1 92 ? -2.675 10.523 0.085 1.00 77.62 92 ALA A O 1
ATOM 741 N N . PRO A 1 93 ? -2.303 12.564 -0.837 1.00 76.94 93 PRO A N 1
ATOM 742 C CA . PRO A 1 93 ? -3.684 13.021 -0.700 1.00 76.94 93 PRO A CA 1
ATOM 743 C C . PRO A 1 93 ? -4.636 12.247 -1.622 1.00 76.94 93 PRO A C 1
ATOM 745 O O . PRO A 1 93 ? -5.761 11.952 -1.238 1.00 76.94 93 PRO A O 1
ATOM 748 N N . ASP A 1 94 ? -4.168 11.859 -2.814 1.00 82.62 94 ASP A N 1
ATOM 749 C CA . ASP A 1 94 ? -4.916 11.036 -3.767 1.00 82.62 94 ASP A CA 1
ATOM 750 C C . ASP A 1 94 ? -4.174 9.715 -4.016 1.00 82.62 94 ASP A C 1
ATOM 752 O O . ASP A 1 94 ? -3.265 9.619 -4.848 1.00 82.62 94 ASP A O 1
ATOM 756 N N . LYS A 1 95 ? -4.573 8.677 -3.275 1.00 86.69 95 LYS A N 1
ATOM 757 C CA . LYS A 1 95 ? -4.024 7.320 -3.411 1.00 86.69 95 LYS A CA 1
ATOM 758 C C . LYS A 1 95 ? -4.395 6.683 -4.749 1.00 86.69 95 LYS A C 1
ATOM 760 O O . LYS A 1 95 ? -3.622 5.883 -5.272 1.00 86.69 95 LYS A O 1
ATOM 765 N N . GLU A 1 96 ? -5.542 7.043 -5.329 1.00 88.31 96 GLU A N 1
ATOM 766 C CA . GLU A 1 96 ? -5.965 6.489 -6.615 1.00 88.31 96 GLU A CA 1
ATOM 767 C C . GLU A 1 96 ? -5.029 6.967 -7.720 1.00 88.31 96 GLU A C 1
ATOM 769 O O . GLU A 1 96 ? -4.564 6.163 -8.528 1.00 88.31 96 GLU A O 1
ATOM 774 N N . LYS A 1 97 ? -4.682 8.259 -7.715 1.00 83.56 97 LYS A N 1
ATOM 775 C CA . LYS A 1 97 ? -3.690 8.824 -8.633 1.00 83.56 97 LYS A CA 1
ATOM 776 C C . LYS A 1 97 ? -2.338 8.135 -8.491 1.00 83.56 97 LYS A C 1
ATOM 778 O O . LYS A 1 97 ? -1.752 7.780 -9.509 1.00 83.56 97 LYS A O 1
ATOM 783 N N . VAL A 1 98 ? -1.876 7.886 -7.263 1.00 85.00 98 VAL A N 1
ATOM 784 C CA . VAL A 1 98 ? -0.623 7.147 -7.031 1.00 85.00 98 VAL A CA 1
ATOM 785 C C . VAL A 1 98 ? -0.684 5.758 -7.660 1.00 85.00 98 VAL A C 1
ATOM 787 O O . VAL A 1 98 ? 0.211 5.397 -8.423 1.00 85.00 98 VAL A O 1
ATOM 790 N N . PHE A 1 99 ? -1.741 4.986 -7.401 1.00 89.69 99 PHE A N 1
ATOM 791 C CA . PHE A 1 99 ? -1.858 3.649 -7.979 1.00 89.69 99 PHE A CA 1
ATOM 792 C C . PHE A 1 99 ? -1.977 3.675 -9.502 1.00 89.69 99 PHE A C 1
ATOM 794 O O . PHE A 1 99 ? -1.338 2.847 -10.151 1.00 89.69 99 PHE A O 1
ATOM 801 N N . ARG A 1 100 ? -2.722 4.625 -10.085 1.00 88.06 100 ARG A N 1
ATOM 802 C CA . ARG A 1 100 ? -2.810 4.794 -11.545 1.00 88.06 100 ARG A CA 1
ATOM 803 C C . ARG A 1 100 ? -1.447 5.078 -12.165 1.00 88.06 100 ARG A C 1
ATOM 805 O O . ARG A 1 100 ? -1.115 4.453 -13.167 1.00 88.06 100 ARG A O 1
ATOM 812 N N . GLU A 1 101 ? -0.632 5.933 -11.553 1.00 84.44 101 GLU A N 1
ATOM 813 C CA . GLU A 1 101 ? 0.716 6.214 -12.058 1.00 84.44 101 GLU A CA 1
ATOM 814 C C . GLU A 1 101 ? 1.645 5.009 -11.930 1.00 84.44 101 GLU A C 1
ATOM 816 O O . GLU A 1 101 ? 2.339 4.660 -12.884 1.00 84.44 101 GLU A O 1
ATOM 821 N N . VAL A 1 102 ? 1.607 4.307 -10.793 1.00 86.75 102 VAL A N 1
ATOM 822 C CA . VAL A 1 102 ? 2.363 3.059 -10.609 1.00 86.75 102 VAL A CA 1
ATOM 823 C C . VAL A 1 102 ? 1.953 2.020 -11.656 1.00 86.75 102 VAL A C 1
ATOM 825 O O . VAL A 1 102 ? 2.811 1.367 -12.252 1.00 86.75 102 VAL A O 1
ATOM 828 N N . TYR A 1 103 ? 0.652 1.887 -11.920 1.00 89.50 103 TYR A N 1
ATOM 829 C CA . TYR A 1 103 ? 0.136 1.002 -12.956 1.00 89.50 103 TYR A CA 1
ATOM 830 C C . TYR A 1 103 ? 0.592 1.451 -14.345 1.00 89.50 103 TYR A C 1
ATOM 832 O O . TYR A 1 103 ? 1.045 0.622 -15.129 1.00 89.50 103 TYR A O 1
ATOM 840 N N . ARG A 1 104 ? 0.540 2.748 -14.665 1.00 87.19 104 ARG A N 1
ATOM 841 C CA . ARG A 1 104 ? 0.971 3.290 -15.962 1.00 87.19 104 ARG A CA 1
ATOM 842 C C . ARG A 1 104 ? 2.434 2.958 -16.252 1.00 87.19 104 ARG A C 1
ATOM 844 O O . ARG A 1 104 ? 2.710 2.449 -17.335 1.00 87.19 104 ARG A O 1
ATOM 851 N N . VAL A 1 105 ? 3.337 3.186 -15.294 1.00 81.62 105 VAL A N 1
ATOM 852 C CA . VAL A 1 105 ? 4.788 3.001 -15.493 1.00 81.62 105 VAL A CA 1
ATOM 853 C C . VAL A 1 105 ? 5.235 1.542 -15.447 1.00 81.62 105 VAL A C 1
ATOM 855 O O . VAL A 1 105 ? 6.257 1.201 -16.036 1.00 81.62 105 VAL A O 1
ATOM 858 N N . LEU A 1 106 ? 4.500 0.662 -14.762 1.00 85.19 106 LEU A N 1
ATOM 859 C CA . LEU A 1 106 ? 4.789 -0.770 -14.790 1.00 85.19 106 LEU A CA 1
ATOM 860 C C . LEU A 1 106 ? 4.579 -1.323 -16.202 1.00 85.19 106 LEU A C 1
ATOM 862 O O . LEU A 1 106 ? 3.574 -1.051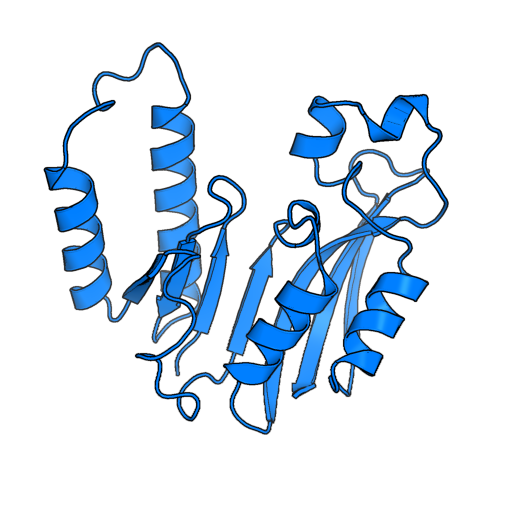 -16.860 1.00 85.19 106 LEU A O 1
ATOM 866 N N . ARG A 1 107 ? 5.485 -2.188 -16.656 1.00 88.75 107 ARG A N 1
ATOM 867 C CA . ARG A 1 107 ? 5.231 -3.006 -17.849 1.00 88.75 107 ARG A CA 1
ATOM 868 C C . ARG A 1 107 ? 4.138 -4.049 -17.562 1.00 88.75 107 ARG A C 1
ATOM 870 O O . ARG A 1 107 ? 3.908 -4.397 -16.403 1.00 88.75 107 ARG A O 1
ATOM 877 N N . ALA A 1 108 ? 3.525 -4.612 -18.602 1.00 91.56 108 ALA A N 1
ATOM 878 C CA . ALA A 1 108 ? 2.597 -5.741 -18.451 1.00 91.56 108 ALA A CA 1
ATOM 879 C C . ALA A 1 108 ? 3.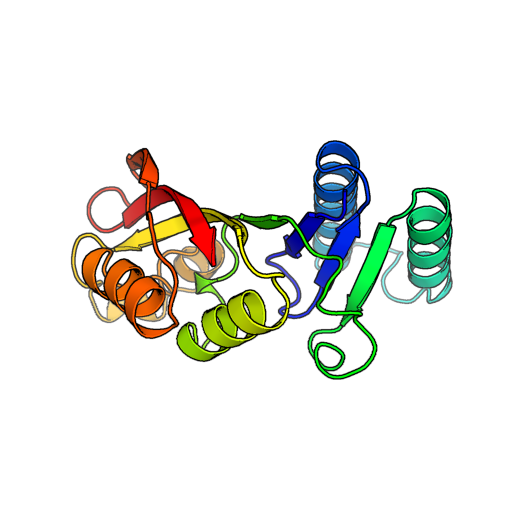268 -6.937 -17.740 1.00 91.56 108 ALA A C 1
ATOM 881 O O . ALA A 1 108 ? 4.415 -7.285 -18.045 1.00 91.56 108 ALA A O 1
ATOM 882 N N . GLY A 1 109 ? 2.591 -7.540 -16.757 1.00 92.44 109 GLY A N 1
ATOM 883 C CA . GLY A 1 109 ? 3.168 -8.579 -15.897 1.00 92.44 109 GLY A CA 1
ATOM 884 C C . GLY A 1 109 ? 4.213 -8.061 -14.900 1.00 92.44 109 GLY A C 1
ATOM 885 O O . GLY A 1 109 ? 4.915 -8.850 -14.262 1.00 92.44 109 GLY A O 1
ATOM 886 N N . GLY A 1 110 ? 4.368 -6.740 -14.784 1.00 90.88 110 GLY A N 1
ATOM 887 C CA . GLY A 1 110 ? 5.167 -6.097 -13.749 1.00 90.88 110 GLY A CA 1
ATOM 888 C C . GLY A 1 110 ? 4.532 -6.258 -12.367 1.00 90.88 110 GLY A C 1
ATOM 889 O O . GLY A 1 110 ? 3.327 -6.468 -12.238 1.00 90.88 110 GLY A O 1
ATOM 890 N N . ARG A 1 111 ? 5.352 -6.173 -11.318 1.00 92.81 111 ARG A N 1
ATOM 891 C CA . ARG A 1 111 ? 4.928 -6.395 -9.932 1.00 92.81 111 ARG A CA 1
ATOM 892 C C . ARG A 1 111 ? 5.018 -5.115 -9.113 1.00 92.81 111 ARG A C 1
ATOM 894 O O . ARG A 1 111 ? 6.034 -4.433 -9.145 1.00 92.81 111 ARG A O 1
ATOM 901 N N . LEU A 1 112 ? 4.003 -4.846 -8.310 1.00 92.19 112 LEU A N 1
ATOM 902 C CA . LEU A 1 112 ? 4.057 -3.878 -7.221 1.00 92.19 112 LEU A CA 1
ATOM 903 C C . LEU A 1 112 ? 4.248 -4.642 -5.904 1.00 92.19 112 LEU A C 1
ATOM 905 O O . LEU A 1 112 ? 3.564 -5.638 -5.674 1.00 92.19 112 LEU A O 1
ATOM 909 N N . MET A 1 113 ? 5.185 -4.213 -5.060 1.00 91.75 113 MET A N 1
ATOM 910 C CA . MET A 1 113 ? 5.435 -4.754 -3.723 1.00 91.75 113 MET A CA 1
ATOM 911 C C . MET A 1 113 ? 5.439 -3.613 -2.715 1.00 91.75 113 MET A C 1
ATOM 913 O O . MET A 1 113 ? 6.230 -2.684 -2.830 1.00 91.75 113 MET A O 1
ATOM 917 N N . VAL A 1 114 ? 4.561 -3.657 -1.726 1.00 91.25 114 VAL A N 1
ATOM 918 C CA . VAL A 1 114 ? 4.383 -2.534 -0.806 1.00 91.25 114 VAL A CA 1
ATOM 919 C C . VAL A 1 114 ? 4.347 -3.043 0.617 1.00 91.25 114 VAL A C 1
ATOM 921 O O . VAL A 1 114 ? 3.721 -4.066 0.888 1.00 91.25 114 VAL A O 1
ATOM 924 N N . SER A 1 115 ? 5.000 -2.310 1.512 1.00 88.62 115 SER A N 1
ATOM 925 C CA . SER A 1 115 ? 4.727 -2.362 2.944 1.00 88.62 115 SER A CA 1
ATOM 926 C C . SER A 1 115 ? 4.101 -1.036 3.356 1.00 88.62 115 SER A C 1
ATOM 928 O O . SER A 1 115 ? 4.710 0.002 3.117 1.00 88.62 115 SER A O 1
ATOM 930 N N . ASP A 1 116 ? 2.899 -1.051 3.923 1.00 90.50 116 ASP A N 1
ATOM 931 C CA . ASP A 1 116 ? 2.185 0.171 4.315 1.00 90.50 116 ASP A CA 1
ATOM 932 C C . ASP A 1 116 ? 1.237 -0.080 5.488 1.00 90.50 116 ASP A C 1
ATOM 934 O O . ASP A 1 116 ? 0.926 -1.228 5.808 1.00 90.50 116 ASP A O 1
ATOM 938 N N . VAL A 1 117 ? 0.757 0.993 6.110 1.00 91.69 117 VAL A N 1
ATOM 939 C CA . VAL A 1 117 ? -0.247 0.918 7.175 1.00 91.69 117 VAL A CA 1
ATOM 940 C C . VAL A 1 117 ? -1.648 1.031 6.573 1.00 91.69 117 VAL A C 1
ATOM 942 O O . VAL A 1 117 ? -1.905 1.845 5.694 1.00 91.69 117 VAL A O 1
ATOM 945 N N . VAL A 1 118 ? -2.587 0.221 7.036 1.00 94.94 118 VAL A N 1
ATOM 946 C CA . VAL A 1 118 ? -4.008 0.327 6.685 1.00 94.94 118 VAL A CA 1
ATOM 947 C C . VAL A 1 118 ? -4.843 0.328 7.949 1.00 94.94 118 VAL A C 1
ATOM 949 O O . VAL A 1 118 ? -4.429 -0.207 8.977 1.00 94.94 118 VAL A O 1
ATOM 952 N N . LEU A 1 119 ? -6.033 0.910 7.871 1.00 95.06 119 LEU A N 1
ATOM 953 C CA . LEU A 1 119 ? -6.955 0.933 8.994 1.00 95.06 119 LEU A CA 1
ATOM 954 C C . LEU A 1 119 ? -7.812 -0.337 9.032 1.00 95.06 119 LEU A C 1
ATOM 956 O O . LEU A 1 119 ? -8.292 -0.812 7.997 1.00 95.06 119 LEU A O 1
ATOM 960 N N . VAL A 1 120 ? -8.033 -0.876 10.229 1.00 94.62 120 VAL A N 1
ATOM 961 C CA . VAL A 1 120 ? -9.025 -1.938 10.475 1.00 94.62 120 VAL A CA 1
ATOM 962 C C . VAL A 1 120 ? -10.400 -1.362 10.815 1.00 94.62 120 VAL A C 1
ATOM 964 O O . VAL A 1 120 ? -11.413 -1.989 10.517 1.00 94.62 120 VAL A O 1
ATOM 967 N N . LYS A 1 121 ? -10.438 -0.146 11.370 1.00 92.62 121 LYS A N 1
ATOM 968 C CA . LYS A 1 121 ? -11.643 0.646 11.645 1.00 92.62 121 LYS A CA 1
ATOM 969 C C . LYS A 1 121 ? -11.343 2.136 11.483 1.00 92.62 121 LYS A C 1
ATOM 971 O O . LYS A 1 121 ? -10.179 2.528 11.486 1.00 92.62 121 LYS A O 1
ATOM 976 N N . SER A 1 122 ? -12.378 2.955 11.319 1.00 90.19 122 SER A N 1
ATOM 977 C CA . SER A 1 122 ? -12.221 4.405 11.184 1.00 90.19 122 SER A CA 1
ATOM 978 C C . SER A 1 122 ? -11.524 5.002 12.406 1.00 90.19 122 SER A C 1
ATOM 980 O O . SER A 1 122 ? -11.792 4.598 13.540 1.00 90.19 122 SER A O 1
ATOM 982 N N . LEU A 1 123 ? -10.639 5.966 12.163 1.00 88.81 123 LEU A N 1
ATOM 983 C CA . LEU A 1 123 ? -10.063 6.782 13.226 1.00 88.81 123 LEU A CA 1
ATOM 984 C C . LEU A 1 123 ? -11.116 7.785 13.732 1.00 88.81 123 LEU A C 1
ATOM 986 O O . LEU A 1 123 ? -11.892 8.285 12.917 1.00 88.81 123 LEU A O 1
ATOM 990 N N . PRO A 1 124 ? -11.151 8.094 15.039 1.00 88.31 124 PRO A N 1
ATOM 991 C CA . PRO A 1 124 ? -11.890 9.237 15.568 1.00 88.31 124 PRO A CA 1
ATOM 992 C C . PRO A 1 124 ? -11.321 10.544 15.006 1.00 88.31 124 PRO A C 1
ATOM 994 O O . PRO A 1 124 ? -10.112 10.630 14.778 1.00 88.31 124 PRO A O 1
ATOM 997 N N . ASP A 1 125 ? -12.157 11.571 14.854 1.00 84.06 125 ASP A N 1
ATOM 998 C CA . ASP A 1 125 ? -11.768 12.867 14.269 1.00 84.06 125 ASP A CA 1
ATOM 999 C C . ASP A 1 125 ? -10.560 13.511 14.976 1.00 84.06 125 ASP A C 1
ATOM 1001 O O . ASP A 1 125 ? -9.697 14.116 14.339 1.00 84.06 125 ASP A O 1
ATOM 1005 N N . GLU A 1 126 ? -10.445 13.298 16.289 1.00 83.06 126 GLU A N 1
ATOM 1006 C CA . GLU A 1 126 ? -9.330 13.747 17.135 1.00 83.06 126 GLU A CA 1
ATOM 1007 C C . GLU A 1 126 ? -7.9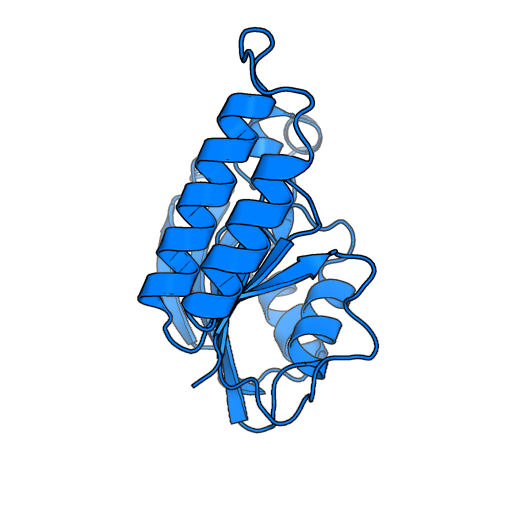70 13.172 16.697 1.00 83.06 126 GLU A C 1
ATOM 1009 O O . GLU A 1 126 ? -6.937 13.827 16.832 1.00 83.06 126 GLU A O 1
ATOM 1014 N N . LEU A 1 127 ? -7.957 11.952 16.148 1.00 82.56 127 LEU A N 1
ATOM 1015 C CA . LEU A 1 127 ? -6.741 11.262 15.704 1.00 82.56 127 LEU A CA 1
ATOM 1016 C C . LEU A 1 127 ? -6.422 11.510 14.225 1.00 82.56 127 LEU A C 1
ATOM 1018 O O . LEU A 1 127 ? -5.283 11.304 13.802 1.00 82.56 127 LEU A O 1
ATOM 1022 N N . VAL A 1 128 ? -7.399 11.962 13.435 1.00 77.19 128 VAL A N 1
ATOM 1023 C CA . VAL A 1 128 ? -7.228 12.231 11.997 1.00 77.19 128 VAL A CA 1
ATOM 1024 C C . VAL A 1 128 ? -6.272 13.404 11.756 1.00 77.19 128 VAL A C 1
ATOM 1026 O O . VAL A 1 128 ? -5.470 13.360 10.827 1.00 77.19 128 VAL A O 1
ATOM 1029 N N . ASN A 1 129 ? -6.299 14.427 12.614 1.00 76.44 129 ASN A N 1
ATOM 1030 C CA . ASN A 1 129 ? -5.474 15.632 12.455 1.00 76.44 129 ASN A CA 1
ATOM 1031 C C . ASN A 1 129 ? -4.206 15.631 13.327 1.00 76.44 129 ASN A C 1
ATOM 1033 O O . ASN A 1 129 ? -3.537 16.654 13.450 1.00 76.44 129 ASN A O 1
ATOM 1037 N N . ASN A 1 130 ? -3.862 14.494 13.937 1.00 78.56 130 ASN A N 1
ATOM 1038 C CA . ASN A 1 130 ? -2.679 14.382 14.781 1.00 78.56 130 ASN A CA 1
ATOM 1039 C C . ASN A 1 130 ? -1.399 14.264 13.924 1.00 78.56 130 ASN A C 1
ATOM 1041 O O . ASN A 1 130 ? -1.241 13.323 13.138 1.00 78.56 130 ASN A O 1
ATOM 1045 N N . GLU A 1 131 ? -0.472 15.212 14.091 1.00 72.31 131 GLU A N 1
ATOM 1046 C CA . GLU A 1 131 ? 0.778 15.286 13.320 1.00 72.31 131 GLU A CA 1
ATOM 1047 C C . GLU A 1 131 ? 1.739 14.115 13.592 1.00 72.31 131 GLU A C 1
ATOM 1049 O O . GLU A 1 131 ? 2.392 13.624 12.667 1.00 72.31 131 GLU A O 1
ATOM 1054 N N . GLU A 1 132 ? 1.799 13.604 14.825 1.00 71.44 132 GLU A N 1
ATOM 1055 C CA . GLU A 1 132 ? 2.626 12.438 15.167 1.00 71.44 132 GLU A CA 1
ATOM 1056 C C . GLU A 1 132 ? 2.093 11.167 14.493 1.00 71.44 132 GLU A C 1
ATOM 1058 O O . GLU A 1 132 ? 2.858 10.374 13.934 1.00 71.44 132 GLU A O 1
ATOM 1063 N N . LEU A 1 133 ? 0.767 10.998 14.457 1.00 74.88 133 LEU A N 1
ATOM 1064 C CA . LEU A 1 133 ? 0.128 9.887 13.747 1.00 74.88 133 LEU A CA 1
ATOM 1065 C C . LEU A 1 133 ? 0.265 10.011 12.226 1.00 74.88 133 LEU A C 1
ATOM 1067 O O . LEU A 1 133 ? 0.285 8.987 11.534 1.00 74.88 133 LEU A O 1
ATOM 1071 N N . LEU A 1 134 ? 0.408 11.229 11.698 1.00 67.25 134 LEU A N 1
ATOM 1072 C CA . LEU A 1 134 ? 0.726 11.451 10.288 1.00 67.25 134 LEU A CA 1
ATOM 1073 C C . LEU A 1 134 ? 2.154 11.013 9.967 1.00 67.25 134 LEU A C 1
ATOM 1075 O O . LEU A 1 134 ? 2.359 10.284 8.994 1.00 67.25 134 LEU A O 1
ATOM 1079 N N . ALA A 1 135 ? 3.126 11.373 10.810 1.00 65.38 135 ALA A N 1
ATOM 1080 C CA . ALA A 1 135 ? 4.501 10.889 10.687 1.00 65.38 135 ALA A CA 1
ATOM 1081 C C . ALA A 1 135 ? 4.577 9.351 10.788 1.00 65.38 135 ALA A C 1
ATOM 1083 O O . ALA A 1 135 ? 5.343 8.716 10.061 1.00 65.38 135 ALA A O 1
ATOM 1084 N N . GLY A 1 136 ? 3.719 8.745 11.616 1.00 67.31 136 GLY A N 1
ATOM 1085 C CA . GLY A 1 136 ? 3.535 7.295 11.729 1.00 67.31 136 GLY A CA 1
ATOM 1086 C C . GLY A 1 136 ? 2.746 6.634 10.588 1.00 67.31 136 GLY A C 1
ATOM 1087 O O . GLY A 1 136 ? 2.506 5.429 10.647 1.00 67.31 136 GLY A O 1
ATOM 1088 N N . CYS A 1 137 ? 2.337 7.385 9.557 1.00 71.56 137 CYS A N 1
ATOM 1089 C CA . CYS A 1 137 ? 1.529 6.913 8.423 1.00 71.56 137 CYS A CA 1
ATOM 1090 C C . CYS A 1 137 ? 0.151 6.342 8.805 1.00 71.56 137 CYS A C 1
ATOM 1092 O O . CYS A 1 137 ? -0.442 5.615 8.009 1.00 71.56 137 CYS A O 1
ATOM 1094 N N . ILE A 1 138 ? -0.366 6.663 9.996 1.00 78.31 138 ILE A N 1
ATOM 1095 C CA . ILE A 1 138 ? -1.656 6.179 10.506 1.00 78.31 138 ILE A CA 1
ATOM 1096 C C . ILE A 1 138 ? -2.790 7.122 10.116 1.00 78.31 138 ILE A C 1
ATOM 1098 O O . ILE A 1 138 ? -3.792 6.658 9.583 1.00 78.31 138 ILE A O 1
ATOM 1102 N N . SER A 1 139 ? -2.649 8.431 10.331 1.00 78.69 139 SER A N 1
ATOM 1103 C CA . SER A 1 139 ? -3.759 9.369 10.089 1.00 78.69 139 SER A CA 1
ATOM 1104 C C . SER A 1 139 ? -4.125 9.506 8.607 1.00 78.69 139 SER A C 1
ATOM 1106 O O . SER A 1 139 ? -5.287 9.698 8.266 1.00 78.69 139 SER A O 1
ATOM 1108 N N . GLY A 1 140 ? -3.152 9.319 7.711 1.00 82.12 140 GLY A N 1
ATOM 1109 C CA . GLY A 1 140 ? -3.376 9.250 6.267 1.00 82.12 140 GLY A CA 1
ATOM 1110 C C . GLY A 1 140 ? -3.810 7.872 5.753 1.00 82.12 140 GLY A C 1
ATOM 1111 O O . GLY A 1 140 ? -4.007 7.717 4.544 1.00 82.12 140 GLY A O 1
ATOM 1112 N N . ALA A 1 141 ? -3.915 6.853 6.610 1.00 89.31 141 ALA A N 1
ATOM 1113 C CA . ALA A 1 141 ? -4.305 5.510 6.197 1.00 89.31 141 ALA A CA 1
ATOM 1114 C C . ALA A 1 141 ? -5.809 5.433 5.898 1.00 89.31 141 ALA A C 1
ATOM 1116 O O . ALA A 1 141 ? -6.628 6.137 6.479 1.00 89.31 141 ALA A O 1
ATOM 1117 N N . ILE A 1 142 ? -6.179 4.542 4.980 1.00 94.12 142 ILE A N 1
ATOM 1118 C CA . ILE A 1 142 ? -7.581 4.218 4.681 1.00 94.12 142 ILE A CA 1
ATOM 1119 C C . ILE A 1 142 ? -7.884 2.790 5.125 1.00 94.12 142 ILE A C 1
ATOM 1121 O O . ILE A 1 142 ? -6.966 2.004 5.383 1.00 94.12 142 ILE A O 1
ATOM 1125 N N . LEU A 1 143 ? -9.168 2.436 5.201 1.00 96.12 143 LEU A N 1
ATOM 1126 C CA . LEU A 1 143 ? -9.582 1.080 5.550 1.00 96.12 143 LEU A CA 1
ATOM 1127 C C . LEU A 1 143 ? -8.946 0.058 4.603 1.00 96.12 143 LEU A C 1
ATOM 1129 O O . LEU A 1 143 ? -8.927 0.246 3.384 1.00 96.12 143 LEU A O 1
ATOM 1133 N N . LYS A 1 144 ? -8.478 -1.064 5.159 1.00 96.06 144 LYS A N 1
ATOM 1134 C CA . LYS A 1 144 ? -7.852 -2.168 4.412 1.00 96.06 144 LYS A CA 1
ATOM 1135 C C . LYS A 1 144 ? -8.686 -2.583 3.201 1.00 96.06 144 LYS A C 1
ATOM 1137 O O . LYS A 1 144 ? -8.156 -2.753 2.107 1.00 96.06 144 LYS A O 1
ATOM 1142 N N . ASN A 1 145 ? -9.999 -2.706 3.382 1.00 96.31 145 ASN A N 1
ATOM 1143 C CA . ASN A 1 145 ? -10.904 -3.102 2.307 1.00 96.31 145 ASN A CA 1
ATOM 1144 C C . ASN A 1 145 ? -10.947 -2.074 1.173 1.00 96.31 145 ASN A C 1
ATOM 1146 O O . ASN A 1 145 ? -10.938 -2.464 0.007 1.00 96.31 145 ASN A O 1
ATOM 1150 N N . ASP A 1 146 ? -10.948 -0.782 1.490 1.00 96.38 146 ASP A N 1
ATOM 1151 C CA . ASP A 1 146 ? -10.984 0.279 0.484 1.00 96.38 146 ASP A CA 1
ATOM 1152 C C . ASP A 1 146 ? -9.641 0.415 -0.228 1.00 96.38 146 ASP A C 1
ATOM 1154 O O . ASP A 1 146 ? -9.605 0.557 -1.448 1.00 96.38 146 ASP A O 1
ATOM 1158 N N . TYR A 1 147 ? -8.538 0.224 0.496 1.00 95.56 147 TYR A N 1
ATOM 1159 C CA . TYR A 1 147 ? -7.198 0.134 -0.077 1.00 95.56 147 TYR A CA 1
ATOM 1160 C C . TYR A 1 147 ? -7.098 -0.996 -1.116 1.00 95.56 147 TYR A C 1
ATOM 1162 O O . TYR A 1 147 ? -6.645 -0.791 -2.244 1.00 95.56 147 TYR A O 1
ATOM 1170 N N . LEU A 1 148 ? -7.577 -2.196 -0.770 1.00 96.56 148 LEU A N 1
ATOM 1171 C CA . LEU A 1 148 ? -7.572 -3.351 -1.672 1.00 96.56 148 LEU A CA 1
ATOM 1172 C C . LEU A 1 148 ? -8.542 -3.181 -2.851 1.00 96.56 148 LEU A C 1
ATOM 1174 O O . LEU A 1 148 ? -8.229 -3.603 -3.967 1.00 96.56 148 LEU A O 1
ATOM 1178 N N . LYS A 1 149 ? -9.709 -2.560 -2.633 1.00 97.38 149 LYS A N 1
ATOM 1179 C CA . LYS A 1 149 ? -10.640 -2.197 -3.715 1.00 97.38 149 LYS A CA 1
ATOM 1180 C C . LYS A 1 149 ? -9.997 -1.210 -4.680 1.00 97.38 149 LYS A C 1
ATOM 1182 O O . LYS A 1 149 ? -10.172 -1.367 -5.884 1.00 97.38 149 LYS A O 1
ATOM 1187 N N . LEU A 1 150 ? -9.235 -0.242 -4.174 1.00 96.38 150 LEU A N 1
ATOM 1188 C CA . LEU A 1 150 ? -8.568 0.760 -4.996 1.00 96.38 150 LEU A CA 1
ATOM 1189 C C . LEU A 1 150 ? -7.542 0.122 -5.932 1.00 96.38 150 LEU A C 1
ATOM 1191 O O . LEU A 1 150 ? -7.577 0.375 -7.132 1.00 96.38 150 LEU A O 1
ATOM 1195 N N . LEU A 1 151 ? -6.719 -0.796 -5.414 1.00 96.44 151 LEU A N 1
ATOM 1196 C CA . LEU A 1 151 ? -5.797 -1.589 -6.232 1.00 96.44 151 LEU A CA 1
ATOM 1197 C C . LEU A 1 151 ? -6.527 -2.332 -7.360 1.00 96.44 151 LEU A C 1
ATOM 1199 O O . LEU A 1 151 ? -6.111 -2.261 -8.517 1.00 96.44 151 LEU A O 1
ATOM 1203 N N . LYS A 1 152 ? -7.636 -3.012 -7.039 1.00 97.44 152 LYS A N 1
ATOM 1204 C CA . LYS A 1 152 ? -8.450 -3.727 -8.036 1.00 97.44 152 LYS A CA 1
ATOM 1205 C C . LYS A 1 152 ? -9.052 -2.775 -9.071 1.00 97.44 152 LYS A C 1
ATOM 1207 O O . LYS A 1 152 ? -8.975 -3.061 -10.260 1.00 97.44 152 LYS A O 1
ATOM 1212 N N . LYS A 1 153 ? -9.602 -1.636 -8.634 1.00 97.44 153 LYS A N 1
ATOM 1213 C CA . LYS A 1 153 ? -10.185 -0.597 -9.499 1.00 97.44 153 LYS A CA 1
ATOM 1214 C C . LYS A 1 153 ? -9.159 -0.047 -10.492 1.00 97.44 153 LYS A C 1
ATOM 1216 O O . LYS A 1 153 ? -9.501 0.195 -11.642 1.00 97.44 153 LYS A O 1
ATOM 1221 N N . THR A 1 154 ? -7.907 0.122 -10.070 1.00 96.06 154 THR A N 1
ATOM 1222 C CA . THR A 1 154 ? -6.810 0.565 -10.942 1.00 96.06 154 THR A CA 1
ATOM 1223 C C . THR A 1 154 ? -6.429 -0.469 -12.013 1.00 96.06 154 THR A C 1
ATOM 1225 O O . THR A 1 154 ? -5.839 -0.098 -13.022 1.00 96.06 154 THR A O 1
ATOM 1228 N N . GLY A 1 155 ? -6.770 -1.746 -11.820 1.00 97.19 155 GLY A N 1
ATOM 1229 C CA . GLY A 1 155 ? -6.460 -2.833 -12.755 1.00 97.19 155 GLY A CA 1
ATOM 1230 C C . GLY A 1 155 ? -5.415 -3.824 -12.242 1.00 97.19 155 GLY A C 1
ATOM 1231 O O . GLY A 1 155 ? -5.032 -4.734 -12.973 1.00 97.19 155 GLY A O 1
ATOM 1232 N N . PHE A 1 156 ? -4.950 -3.689 -10.996 1.00 97.38 156 PHE A N 1
ATOM 1233 C CA . PHE A 1 156 ? -4.045 -4.671 -10.409 1.00 97.38 156 PHE A CA 1
ATOM 1234 C C . PHE A 1 156 ? -4.764 -5.988 -10.094 1.00 97.38 156 PHE A C 1
ATOM 1236 O O . PHE A 1 156 ? -5.890 -6.014 -9.592 1.00 97.38 156 PHE A O 1
ATOM 1243 N N . SER A 1 157 ? -4.067 -7.099 -10.317 1.00 96.56 157 SER A N 1
ATOM 1244 C CA . SER A 1 157 ? -4.564 -8.460 -10.122 1.00 96.56 157 SER A CA 1
ATOM 1245 C C . SER A 1 157 ? -3.607 -9.299 -9.268 1.00 96.56 157 SER A C 1
ATOM 1247 O O . SER A 1 157 ? -2.453 -8.935 -9.054 1.00 96.56 157 SER A O 1
ATOM 1249 N N . LYS A 1 158 ? -4.075 -10.454 -8.772 1.00 96.62 158 LYS A N 1
ATOM 1250 C CA . LYS A 1 158 ? -3.274 -11.370 -7.929 1.00 96.62 158 LYS A CA 1
ATOM 1251 C C . LYS A 1 158 ? -2.655 -10.667 -6.710 1.00 96.62 158 LYS A C 1
ATOM 1253 O O . LYS A 1 158 ? -1.456 -10.777 -6.456 1.00 96.62 158 LYS A O 1
ATOM 1258 N N . ILE A 1 159 ? -3.488 -9.942 -5.961 1.00 97.44 159 ILE A N 1
ATOM 1259 C CA . ILE A 1 159 ? -3.075 -9.310 -4.706 1.00 97.44 159 ILE A CA 1
ATOM 1260 C C . ILE A 1 159 ? -2.839 -10.409 -3.663 1.00 97.44 159 ILE A C 1
ATOM 1262 O O . ILE A 1 159 ? -3.765 -11.132 -3.302 1.00 97.44 159 ILE A O 1
ATOM 1266 N N . ILE A 1 160 ? -1.600 -10.525 -3.192 1.00 97.56 160 ILE A N 1
ATOM 1267 C CA . ILE A 1 160 ? -1.171 -11.481 -2.167 1.00 97.56 160 ILE A CA 1
ATOM 1268 C C . ILE A 1 160 ? -0.642 -10.680 -0.988 1.00 97.56 160 ILE A C 1
ATOM 1270 O O . ILE A 1 160 ? 0.307 -9.911 -1.152 1.00 97.56 160 ILE A O 1
ATOM 1274 N N . ILE A 1 161 ? -1.236 -10.874 0.186 1.00 97.44 161 ILE A N 1
ATOM 1275 C CA . ILE A 1 161 ? -0.714 -10.329 1.437 1.00 97.44 161 ILE A CA 1
ATOM 1276 C C . ILE A 1 161 ? 0.274 -11.346 2.009 1.00 97.44 161 ILE A C 1
ATOM 1278 O O . ILE A 1 161 ? -0.081 -12.495 2.248 1.00 97.44 161 ILE A O 1
ATOM 1282 N N . HIS A 1 162 ? 1.525 -10.926 2.181 1.00 96.50 162 HIS A N 1
ATOM 1283 C CA . HIS A 1 162 ? 2.623 -11.761 2.679 1.00 96.50 162 HIS A CA 1
ATOM 1284 C C . HIS A 1 162 ? 2.752 -11.697 4.194 1.00 96.50 162 HIS A C 1
ATOM 1286 O O . HIS A 1 162 ? 3.189 -12.659 4.819 1.00 96.50 162 HIS A O 1
ATOM 1292 N N . LYS A 1 163 ? 2.435 -10.540 4.779 1.00 95.62 163 LYS A N 1
ATOM 1293 C CA . LYS A 1 163 ? 2.594 -10.294 6.208 1.00 95.62 163 LYS A CA 1
ATOM 1294 C C . LYS A 1 163 ? 1.596 -9.255 6.688 1.00 95.62 163 LYS A C 1
ATOM 1296 O O . LYS A 1 163 ? 1.355 -8.267 5.998 1.00 95.62 163 LYS A O 1
ATOM 1301 N N . GLU A 1 164 ? 1.082 -9.477 7.890 1.00 96.06 164 GLU A N 1
ATOM 1302 C CA . GLU A 1 164 ? 0.256 -8.534 8.633 1.00 96.06 164 GLU A CA 1
ATOM 1303 C C . GLU A 1 164 ? 0.800 -8.447 10.058 1.00 96.06 164 GLU A C 1
ATOM 1305 O O . GLU A 1 164 ? 1.015 -9.471 10.708 1.00 96.06 164 GLU A O 1
ATOM 1310 N N . THR A 1 165 ? 1.073 -7.238 10.534 1.00 94.12 165 THR A N 1
ATOM 1311 C CA . THR A 1 165 ? 1.517 -6.994 11.912 1.00 94.12 165 THR A CA 1
ATOM 1312 C C . THR A 1 165 ? 0.823 -5.766 12.473 1.00 94.12 165 THR A C 1
ATOM 1314 O O . THR A 1 165 ? 0.564 -4.839 11.704 1.00 94.12 165 THR A O 1
ATOM 1317 N N . PRO A 1 166 ? 0.559 -5.705 13.787 1.00 92.69 166 PRO A N 1
ATOM 1318 C CA . PRO A 1 166 ? 0.016 -4.502 14.411 1.00 92.69 166 PRO A CA 1
ATOM 1319 C C . PRO A 1 166 ? 0.829 -3.253 14.045 1.00 92.69 166 PRO A C 1
ATOM 1321 O O . PRO A 1 166 ? 2.062 -3.299 14.026 1.00 92.69 166 PRO A O 1
ATOM 1324 N N . ALA A 1 167 ? 0.146 -2.156 13.709 1.00 88.56 167 ALA A N 1
ATOM 1325 C CA . ALA A 1 167 ? 0.799 -0.860 13.539 1.00 88.56 167 ALA A CA 1
ATOM 1326 C C . ALA A 1 167 ? 1.084 -0.213 14.907 1.00 88.56 167 ALA A C 1
ATOM 1328 O O . ALA A 1 167 ? 0.775 -0.782 15.952 1.00 88.56 167 ALA A O 1
ATOM 1329 N N . PHE A 1 168 ? 1.642 1.003 14.897 1.00 83.62 168 PHE A N 1
ATOM 1330 C CA . PHE A 1 168 ? 1.930 1.763 16.119 1.00 83.62 168 PHE A CA 1
ATOM 1331 C C . PHE A 1 168 ? 0.693 1.983 17.006 1.00 83.62 168 PHE A C 1
ATOM 1333 O O . PHE A 1 168 ? 0.824 2.010 18.225 1.00 83.62 168 PHE A O 1
ATOM 1340 N N . LEU A 1 169 ? -0.502 2.065 16.407 1.00 87.38 169 LEU A N 1
ATOM 1341 C CA . LEU A 1 169 ? -1.782 2.071 17.115 1.00 87.38 169 LEU A CA 1
ATOM 1342 C C . LEU A 1 169 ? -2.565 0.780 16.788 1.00 87.38 169 LEU A C 1
ATOM 1344 O O . LEU A 1 169 ? -3.372 0.786 15.855 1.00 87.38 169 LEU A O 1
ATOM 1348 N N . PRO A 1 170 ? -2.327 -0.336 17.510 1.00 86.94 170 PRO A N 1
ATOM 1349 C CA . PRO A 1 170 ? -2.822 -1.673 17.154 1.00 86.94 170 PRO A CA 1
ATOM 1350 C C . PRO A 1 170 ? -4.339 -1.791 17.038 1.00 86.94 170 PRO A C 1
ATOM 1352 O O . PRO A 1 170 ? -4.845 -2.620 16.290 1.00 86.94 170 PRO A O 1
ATOM 1355 N N . GLU A 1 171 ? -5.065 -0.968 17.791 1.00 90.38 171 GLU A N 1
ATOM 1356 C CA . GLU A 1 171 ? -6.525 -0.975 17.808 1.00 90.38 171 GLU A CA 1
ATOM 1357 C C . GLU A 1 171 ? -7.125 -0.486 16.476 1.00 90.38 171 GLU A C 1
ATOM 1359 O O . GLU A 1 171 ? -8.217 -0.903 16.092 1.00 90.38 171 GLU A O 1
ATOM 1364 N N . TYR A 1 172 ? -6.407 0.383 15.758 1.00 91.12 172 TYR A N 1
ATOM 1365 C CA . TYR A 1 172 ? -6.892 1.031 14.536 1.00 91.12 172 TYR A CA 1
ATOM 1366 C C . TYR A 1 172 ? -6.096 0.648 13.295 1.00 91.12 172 TYR A C 1
ATOM 1368 O O . TYR A 1 172 ? -6.661 0.625 12.205 1.00 91.12 172 TYR A O 1
ATOM 1376 N N . GLY A 1 173 ? -4.803 0.357 13.437 1.00 91.94 173 GLY A N 1
ATOM 1377 C CA . GLY A 1 173 ? -3.874 0.217 12.326 1.00 91.94 173 GLY A CA 1
ATOM 1378 C C . GLY A 1 173 ? -3.226 -1.160 12.233 1.00 91.94 173 GLY A C 1
ATOM 1379 O O . GLY A 1 173 ? -2.820 -1.768 13.224 1.00 91.94 173 GLY A O 1
ATOM 1380 N N . LEU A 1 174 ? -3.037 -1.604 10.996 1.00 94.31 174 LEU A N 1
ATOM 1381 C CA . LEU A 1 174 ? -2.335 -2.823 10.637 1.00 94.31 174 LEU A CA 1
ATOM 1382 C C . LEU A 1 174 ? -1.273 -2.497 9.588 1.00 94.31 174 LEU A C 1
ATOM 1384 O O . LEU A 1 174 ? -1.580 -1.926 8.546 1.00 94.31 174 LEU A O 1
ATOM 1388 N N . SER A 1 175 ? -0.028 -2.877 9.841 1.00 93.06 175 SER A N 1
ATOM 1389 C CA . SER A 1 175 ? 1.012 -2.875 8.817 1.00 93.06 175 SER A CA 1
ATOM 1390 C C . SER A 1 175 ? 0.839 -4.108 7.936 1.00 93.06 175 SER A C 1
ATOM 1392 O O . SER A 1 175 ? 0.888 -5.240 8.426 1.00 93.06 175 SER A O 1
ATOM 1394 N N . ILE A 1 176 ? 0.613 -3.892 6.643 1.00 94.75 176 ILE A N 1
ATOM 1395 C CA . ILE A 1 176 ? 0.482 -4.945 5.640 1.00 94.75 176 ILE A CA 1
ATOM 1396 C C . ILE A 1 176 ? 1.669 -4.903 4.686 1.00 94.75 176 ILE A C 1
ATOM 1398 O O . ILE A 1 176 ? 2.057 -3.849 4.186 1.00 94.75 176 ILE A O 1
ATOM 1402 N N . THR A 1 177 ? 2.222 -6.071 4.378 1.00 94.06 177 THR A N 1
ATOM 1403 C CA . THR A 1 177 ? 3.158 -6.248 3.268 1.00 94.06 177 THR A CA 1
ATOM 1404 C C . THR A 1 177 ? 2.479 -7.087 2.201 1.00 94.06 177 THR A C 1
ATOM 1406 O O . THR A 1 177 ? 2.122 -8.235 2.457 1.00 94.06 177 THR A O 1
ATOM 1409 N N . TYR A 1 178 ? 2.311 -6.547 0.998 1.00 95.81 178 TYR A N 1
ATOM 1410 C CA . TYR A 1 178 ? 1.634 -7.237 -0.096 1.00 95.81 178 TYR A CA 1
ATOM 1411 C C . TYR A 1 178 ? 2.402 -7.131 -1.412 1.00 95.81 178 TYR A C 1
ATOM 1413 O O . TYR A 1 178 ? 3.274 -6.280 -1.600 1.00 95.81 178 TYR A O 1
ATOM 1421 N N . SER A 1 179 ? 2.058 -8.008 -2.351 1.00 96.19 179 SER A N 1
ATOM 1422 C CA . SER A 1 179 ? 2.432 -7.848 -3.750 1.00 96.19 179 SER A CA 1
ATOM 1423 C C . SER A 1 179 ? 1.241 -8.020 -4.673 1.00 96.19 179 SER A C 1
ATOM 1425 O O . SER A 1 179 ? 0.343 -8.799 -4.372 1.00 96.19 179 SER A O 1
ATOM 1427 N N . THR A 1 180 ? 1.272 -7.349 -5.816 1.00 97.12 180 THR A N 1
ATOM 1428 C CA . THR A 1 180 ? 0.238 -7.437 -6.846 1.00 97.12 180 THR A CA 1
ATOM 1429 C C . THR A 1 180 ? 0.847 -7.302 -8.243 1.00 97.12 180 THR A C 1
ATOM 1431 O O . THR A 1 180 ? 2.003 -6.888 -8.377 1.00 97.12 180 THR A O 1
ATOM 1434 N N . ILE A 1 181 ? 0.110 -7.697 -9.278 1.00 96.12 181 ILE A N 1
ATOM 1435 C CA . ILE A 1 181 ? 0.580 -7.771 -10.666 1.00 96.12 181 ILE A CA 1
ATOM 1436 C C . ILE A 1 181 ? -0.249 -6.834 -11.548 1.00 96.12 181 ILE A C 1
ATOM 1438 O O . ILE A 1 181 ? -1.466 -6.752 -11.386 1.00 96.12 181 ILE A O 1
ATOM 1442 N N . LYS A 1 182 ? 0.425 -6.134 -12.466 1.00 93.75 182 LYS A N 1
ATOM 1443 C CA . LYS A 1 182 ? -0.210 -5.423 -13.581 1.00 93.75 182 LYS A CA 1
ATOM 1444 C C . LYS A 1 182 ? -0.647 -6.391 -14.674 1.00 93.75 182 LYS A C 1
ATOM 1446 O O . LYS A 1 182 ? 0.232 -7.137 -15.170 1.00 93.75 182 LYS A O 1
#

Secondary structure (DSSP, 8-state):
-EEEEE-TTSS--EEEES-HHHHHHHHHHHHHHHHHHHSTT-TTTT-HHHHHHHHHHHHHTTEEEE-GGG-SSSS-TTSEEEEEEES-GGG-S-HHHHHHHHHHHSPTT-EEEEEEEEESSPPPHHHHT-HHHHHTT-TT--BHHHHHHHHHHHT-EEEEEEEEEE-SSTTTEEEEEEEEE-

Foldseek 3Di:
DWEWEDAADALWKIKIAPDPVVSVVLNVVVVVVVVLLPDPPRPPVDDPVVVVVSCVVCVVRRIHITTPVRLPDDQPLQPAQEYEYEAHCLVDPDSLVVLLSVVSSHHAFHKYKYWYKAWCDDDDPVLLPDPVCVVQSNNSHYHPVVNVVSNVVSPWADKDWPDWDQGPPNNTMITTIIMITD

Radius of gyration: 16.87 Å; chains: 1; bounding box: 39×37×39 Å

Sequence (182 aa):
MFFVLVCSFLKSIIIFSKSAKLAILYSIIIWLYLVTKSSNTCPFKTRPTFHLLFHHLGQLAGVSWFGSERFSDDIHILLIKVVISNCVINLAPDKEKVFREVYRVLRAGGRLMVSDVVLVKSLPDELVNNEELLAGCISGAILKNDYLKLLKKTGFSKIIIHKETPAFLPEYGLSITYSTIK

pLDDT: mean 73.74, std 18.43, range [35.72, 97.56]